Protein AF-A0A2R5FWT2-F1 (afdb_monomer_lite)

Organism: NCBI:txid2005467

InterPro domains:
  IPR058651 vWA-MoxR associated protein, N-terminal HTH domain [PF26355] (1-85)

Secondary structure (DSSP, 8-state):
--HHHHHHHHHHHHHHHHSSPPPHHHHHHHHHHHTT--HHHHHHHHT--HHHIIIIIHHHHHHHHHHHHSS---TTTHHHHHHHHHHHHH-------SS-S-S-------SSSSSSSSS-------------------

Structure (mmCIF, N/CA/C/O backbone):
data_AF-A0A2R5FWT2-F1
#
_entry.id   AF-A0A2R5FWT2-F1
#
loop_
_atom_site.group_PDB
_atom_site.id
_atom_site.type_symbol
_atom_site.label_atom_id
_atom_site.label_alt_id
_atom_site.label_comp_id
_atom_site.label_asym_id
_atom_site.label_entity_id
_atom_site.label_seq_id
_atom_site.pdbx_PDB_ins_code
_atom_site.Cartn_x
_atom_site.Cartn_y
_atom_site.Cartn_z
_atom_site.occupancy
_atom_site.B_iso_or_equiv
_atom_site.auth_seq_id
_atom_site.auth_comp_id
_atom_site.auth_asym_id
_atom_site.auth_atom_id
_atom_site.pdbx_PDB_model_num
ATOM 1 N N . MET A 1 1 ? 3.898 -10.026 11.517 1.00 67.88 1 MET A N 1
ATOM 2 C CA . MET A 1 1 ? 2.840 -10.456 10.579 1.00 67.88 1 MET A CA 1
ATOM 3 C C . MET A 1 1 ? 3.517 -11.069 9.363 1.00 67.88 1 MET A C 1
ATOM 5 O O . MET A 1 1 ? 4.512 -10.502 8.925 1.00 67.88 1 MET A O 1
ATOM 9 N N . ASN A 1 2 ? 3.051 -12.215 8.862 1.00 86.44 2 ASN A N 1
ATOM 10 C CA . ASN A 1 2 ? 3.571 -12.793 7.614 1.00 86.44 2 ASN A CA 1
ATOM 11 C C . ASN A 1 2 ? 2.976 -12.079 6.391 1.00 86.44 2 ASN A C 1
ATOM 13 O O . ASN A 1 2 ? 1.903 -11.487 6.491 1.00 86.44 2 ASN A O 1
ATOM 17 N N . PHE A 1 3 ? 3.649 -12.153 5.237 1.00 85.81 3 PHE A N 1
ATOM 18 C CA . PHE A 1 3 ? 3.146 -11.541 4.001 1.00 85.81 3 PHE A CA 1
ATOM 19 C C . PHE A 1 3 ? 1.784 -12.114 3.586 1.00 85.81 3 PHE A C 1
ATOM 21 O O . PHE A 1 3 ? 0.901 -11.338 3.249 1.00 85.81 3 PHE A O 1
ATOM 28 N N . GLU A 1 4 ? 1.590 -13.435 3.660 1.00 88.38 4 GLU A N 1
ATOM 29 C CA . GLU A 1 4 ? 0.310 -14.076 3.311 1.00 88.38 4 GLU A CA 1
ATOM 30 C C . GLU A 1 4 ? -0.844 -13.567 4.178 1.00 88.38 4 GLU A C 1
ATOM 32 O O . GLU A 1 4 ? -1.873 -13.163 3.650 1.00 88.38 4 GLU A O 1
ATOM 37 N N . GLN A 1 5 ? -0.634 -13.479 5.495 1.00 87.44 5 GLN A N 1
ATOM 38 C CA . GLN A 1 5 ? -1.619 -12.896 6.411 1.00 87.44 5 GLN A CA 1
ATOM 39 C C . GLN A 1 5 ? -1.886 -11.427 6.067 1.00 87.44 5 GLN A C 1
ATOM 41 O O . GLN A 1 5 ? -3.023 -10.970 6.079 1.00 87.44 5 GLN A O 1
ATOM 46 N N . GLY A 1 6 ? -0.829 -10.669 5.753 1.00 85.94 6 GLY A N 1
ATOM 47 C CA . GLY A 1 6 ? -0.946 -9.275 5.329 1.00 85.94 6 GLY A CA 1
ATOM 48 C C . GLY A 1 6 ? -1.787 -9.121 4.071 1.00 85.94 6 GLY A C 1
ATOM 49 O O . GLY A 1 6 ? -2.648 -8.244 3.992 1.00 85.94 6 GLY A O 1
ATOM 50 N N . LEU A 1 7 ? -1.547 -9.999 3.106 1.00 88.94 7 LEU A N 1
ATOM 51 C CA . LEU A 1 7 ? -2.265 -10.036 1.850 1.00 88.94 7 LEU A CA 1
ATOM 52 C C . LEU A 1 7 ? -3.742 -10.365 2.065 1.00 88.94 7 LEU A C 1
ATOM 54 O O . LEU A 1 7 ? -4.582 -9.682 1.495 1.00 88.94 7 LEU A O 1
ATOM 58 N N . GLU A 1 8 ? -4.052 -11.345 2.911 1.00 88.81 8 GLU A N 1
ATOM 59 C CA . GLU A 1 8 ? -5.427 -11.739 3.223 1.00 88.81 8 GLU A CA 1
ATOM 60 C C . GLU A 1 8 ? -6.221 -10.589 3.860 1.00 88.81 8 GLU A C 1
ATOM 62 O O . GLU A 1 8 ? -7.309 -10.259 3.394 1.00 88.81 8 GLU A O 1
ATOM 67 N N . VAL A 1 9 ? -5.636 -9.889 4.839 1.00 87.62 9 VAL A N 1
ATOM 68 C CA . VAL A 1 9 ? -6.260 -8.707 5.465 1.00 87.62 9 VAL A CA 1
ATOM 69 C C . VAL A 1 9 ? -6.482 -7.583 4.461 1.00 87.62 9 VAL A C 1
ATOM 71 O O . VAL A 1 9 ? -7.516 -6.912 4.484 1.00 87.62 9 VAL A O 1
ATOM 74 N N . ALA A 1 10 ? -5.498 -7.331 3.596 1.00 87.31 10 ALA A N 1
ATOM 75 C CA . ALA A 1 10 ? -5.628 -6.315 2.563 1.00 87.31 10 ALA A CA 1
ATOM 76 C C . ALA A 1 10 ? -6.750 -6.682 1.585 1.00 87.31 10 ALA A C 1
ATOM 78 O O . ALA A 1 10 ? -7.590 -5.841 1.274 1.00 87.31 10 ALA A O 1
ATOM 79 N N . ASP A 1 11 ? -6.787 -7.932 1.139 1.00 90.31 11 ASP A N 1
ATOM 80 C CA . ASP A 1 11 ? -7.776 -8.437 0.196 1.00 90.31 11 ASP A CA 1
ATOM 81 C C . ASP A 1 11 ? -9.195 -8.405 0.782 1.00 90.31 11 ASP A C 1
ATOM 83 O O . ASP A 1 11 ? -10.125 -7.951 0.118 1.00 90.31 11 ASP A O 1
ATOM 87 N N . GLU A 1 12 ? -9.367 -8.766 2.054 1.00 89.19 12 GLU A N 1
ATOM 88 C CA . GLU A 1 12 ? -10.640 -8.640 2.768 1.00 89.19 12 GLU A CA 1
ATOM 89 C C . GLU A 1 12 ? -11.084 -7.175 2.913 1.00 89.19 12 GLU A C 1
ATOM 91 O O . GLU A 1 12 ? -12.249 -6.840 2.666 1.00 89.19 12 GLU A O 1
ATOM 96 N N . ALA A 1 13 ? -10.162 -6.272 3.263 1.00 86.62 13 ALA A N 1
ATOM 97 C CA . ALA A 1 13 ? -10.459 -4.846 3.380 1.00 86.62 13 ALA A CA 1
ATOM 98 C C . ALA A 1 13 ? -10.919 -4.255 2.036 1.00 86.62 13 ALA A C 1
ATOM 100 O O . ALA A 1 13 ? -11.888 -3.491 1.985 1.00 86.62 13 ALA A O 1
ATOM 101 N N . VAL A 1 14 ? -10.246 -4.632 0.947 1.00 88.38 14 VAL A N 1
ATOM 102 C CA . VAL A 1 14 ? -10.591 -4.226 -0.419 1.00 88.38 14 VAL A CA 1
ATOM 103 C C . VAL A 1 14 ? -11.925 -4.833 -0.851 1.00 88.38 14 VAL A C 1
ATOM 105 O O . VAL A 1 14 ? -12.788 -4.099 -1.334 1.00 88.38 14 VAL A O 1
ATOM 108 N N . PHE A 1 15 ? -12.148 -6.121 -0.595 1.00 89.06 15 PHE A N 1
ATOM 109 C CA . PHE A 1 15 ? -13.403 -6.807 -0.897 1.00 89.06 15 PHE A CA 1
ATOM 110 C C . PHE A 1 15 ? -14.596 -6.165 -0.180 1.00 89.06 15 PHE A C 1
ATOM 112 O O . PHE A 1 15 ? -15.631 -5.929 -0.795 1.00 89.06 15 PHE A O 1
ATOM 119 N N . THR A 1 16 ? -14.432 -5.782 1.086 1.00 87.44 16 THR A N 1
ATOM 120 C CA . THR A 1 16 ? -15.485 -5.126 1.878 1.00 87.44 16 THR A CA 1
ATOM 121 C C . THR A 1 16 ? -15.904 -3.771 1.297 1.00 87.44 16 THR A C 1
ATOM 123 O O . THR A 1 16 ? -17.056 -3.366 1.443 1.00 87.44 16 THR A O 1
ATOM 126 N N . LYS A 1 17 ? -14.993 -3.045 0.635 1.00 85.88 17 LYS A N 1
ATOM 127 C CA . LYS A 1 17 ? -15.298 -1.730 0.044 1.00 85.88 17 LYS A CA 1
ATOM 128 C C . LYS A 1 17 ? -15.675 -1.770 -1.421 1.00 85.88 17 LYS A C 1
ATOM 130 O O . LYS A 1 17 ? -16.643 -1.131 -1.815 1.00 85.88 17 LYS A O 1
ATOM 135 N N . ALA A 1 18 ? -14.858 -2.433 -2.227 1.00 82.50 18 ALA A N 1
ATOM 136 C CA . ALA A 1 18 ? -14.984 -2.443 -3.675 1.00 82.50 18 ALA A CA 1
ATOM 137 C C . ALA A 1 18 ? -15.835 -3.619 -4.174 1.00 82.50 18 ALA A C 1
ATOM 139 O O . ALA A 1 18 ? -16.252 -3.616 -5.328 1.00 82.50 18 ALA A O 1
ATOM 140 N N . GLY A 1 19 ? -16.075 -4.636 -3.338 1.00 85.44 19 GLY A N 1
ATOM 141 C CA . GLY A 1 19 ? -16.736 -5.882 -3.742 1.00 85.44 19 GLY A CA 1
ATOM 142 C C . GLY A 1 19 ? -15.877 -6.767 -4.650 1.00 85.44 19 GLY A C 1
ATOM 143 O O . GLY A 1 19 ? -16.334 -7.808 -5.114 1.00 85.44 19 GLY A O 1
ATOM 144 N N . THR A 1 20 ? -14.635 -6.365 -4.921 1.00 85.75 20 THR A N 1
ATOM 145 C CA . THR A 1 20 ? -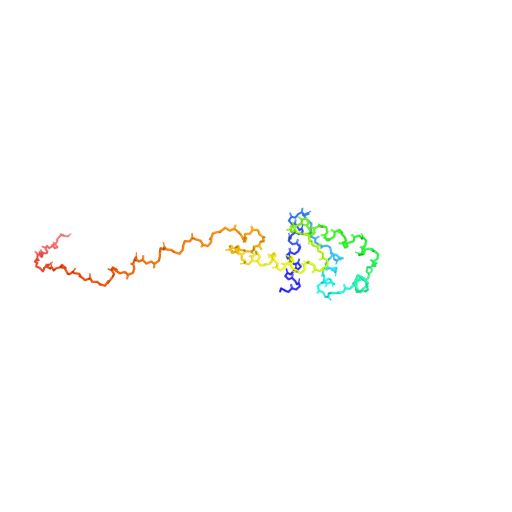13.695 -7.064 -5.801 1.00 85.75 20 THR A CA 1
ATOM 146 C C . THR A 1 20 ? -12.426 -7.419 -5.048 1.00 85.75 20 THR A C 1
ATOM 148 O O . THR A 1 20 ? -12.057 -6.732 -4.102 1.00 85.75 20 THR A O 1
ATOM 151 N N . ARG A 1 21 ? -11.753 -8.478 -5.492 1.00 88.50 21 ARG A N 1
ATOM 152 C CA . ARG A 1 21 ? -10.475 -8.951 -4.946 1.00 88.50 21 ARG A CA 1
ATOM 153 C C . ARG A 1 21 ? -9.296 -8.296 -5.668 1.00 88.50 21 ARG A C 1
ATOM 155 O O . ARG A 1 21 ? -9.466 -7.772 -6.773 1.00 88.50 21 ARG A O 1
ATOM 162 N N . LEU A 1 22 ? -8.120 -8.331 -5.048 1.00 88.06 22 LEU A N 1
ATOM 163 C CA . LEU A 1 22 ? -6.889 -7.774 -5.615 1.00 88.06 22 LEU A CA 1
ATOM 164 C C . LEU A 1 22 ? -6.437 -8.554 -6.859 1.00 88.06 22 LEU A C 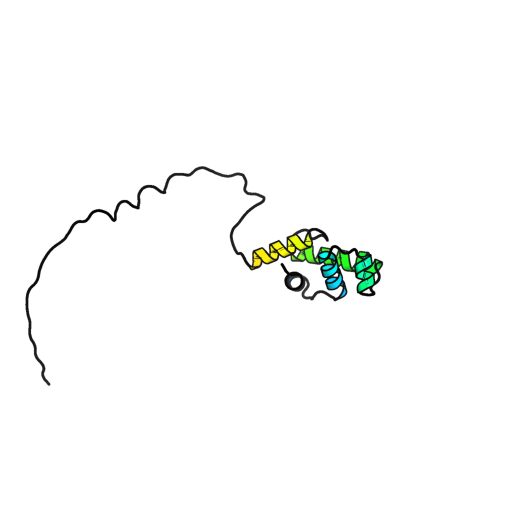1
ATOM 166 O O . LEU A 1 22 ? -6.425 -9.785 -6.879 1.00 88.06 22 LEU A O 1
ATOM 170 N N . ASN A 1 23 ? -6.019 -7.839 -7.902 1.00 89.75 23 ASN A N 1
ATOM 171 C CA . ASN A 1 23 ? -5.467 -8.440 -9.113 1.00 89.75 23 ASN A CA 1
ATOM 172 C C . ASN A 1 23 ? -3.979 -8.792 -8.941 1.00 89.75 23 ASN A C 1
ATOM 174 O O . ASN A 1 23 ? -3.272 -8.205 -8.126 1.00 89.75 23 ASN A O 1
ATOM 178 N N . HIS A 1 24 ? -3.448 -9.683 -9.779 1.00 88.88 24 HIS A N 1
ATOM 179 C CA . HIS A 1 24 ? -2.066 -10.161 -9.682 1.00 88.88 24 HIS A CA 1
ATOM 180 C C . HIS A 1 24 ? -1.018 -9.030 -9.711 1.00 88.88 24 HIS A C 1
ATOM 182 O O . HIS A 1 24 ? -0.045 -9.066 -8.962 1.00 88.88 24 HIS A O 1
ATOM 188 N N . ALA A 1 25 ? -1.241 -7.981 -10.511 1.00 90.06 25 ALA A N 1
ATOM 189 C CA . ALA A 1 25 ? -0.374 -6.799 -10.528 1.00 90.06 25 ALA A CA 1
ATOM 190 C C . ALA A 1 25 ? -0.408 -6.007 -9.204 1.00 90.06 25 ALA A C 1
ATOM 192 O O . ALA A 1 25 ? 0.608 -5.463 -8.779 1.00 90.06 25 ALA A O 1
ATOM 193 N N . GLU A 1 26 ? -1.562 -5.948 -8.536 1.00 90.62 26 GLU A N 1
ATOM 194 C CA . GLU A 1 26 ? -1.714 -5.288 -7.235 1.00 90.62 26 GLU A CA 1
ATOM 195 C C . GLU A 1 26 ? -1.037 -6.110 -6.132 1.00 90.62 26 GLU A C 1
ATOM 197 O O . GLU A 1 26 ? -0.295 -5.555 -5.321 1.00 90.62 26 GLU A O 1
ATOM 202 N N . ILE A 1 27 ? -1.205 -7.436 -6.166 1.00 91.12 27 ILE A N 1
ATOM 203 C CA . ILE A 1 27 ? -0.529 -8.383 -5.267 1.00 91.12 27 ILE A CA 1
ATOM 204 C C . ILE A 1 27 ? 0.992 -8.263 -5.409 1.00 91.12 27 ILE A C 1
ATOM 206 O O . ILE A 1 27 ? 1.700 -8.176 -4.408 1.00 91.12 27 ILE A O 1
ATOM 210 N N . ALA A 1 28 ? 1.502 -8.181 -6.640 1.00 91.06 28 ALA A N 1
ATOM 211 C CA . ALA A 1 28 ? 2.926 -7.991 -6.900 1.00 91.06 28 ALA A CA 1
ATOM 212 C C . ALA A 1 28 ? 3.456 -6.669 -6.324 1.00 91.06 28 ALA A C 1
ATOM 214 O O . ALA A 1 28 ? 4.546 -6.631 -5.752 1.00 91.06 28 ALA A O 1
ATOM 215 N N . ILE A 1 29 ? 2.679 -5.582 -6.419 1.00 90.56 29 ILE A N 1
ATOM 216 C CA . ILE A 1 29 ? 3.042 -4.303 -5.794 1.00 90.56 29 ILE A CA 1
ATOM 217 C C . ILE A 1 29 ? 3.044 -4.419 -4.270 1.00 90.56 29 ILE A C 1
ATOM 219 O O . ILE A 1 29 ? 3.958 -3.886 -3.637 1.00 90.56 29 ILE A O 1
ATOM 223 N N . LEU A 1 30 ? 2.072 -5.111 -3.671 1.00 90.19 30 LEU A N 1
ATOM 224 C CA . LEU A 1 30 ? 2.049 -5.358 -2.226 1.00 90.19 30 LEU A CA 1
ATOM 225 C C . LEU A 1 30 ? 3.269 -6.164 -1.784 1.00 90.19 30 LEU A C 1
ATOM 227 O O . LEU A 1 30 ? 3.954 -5.767 -0.843 1.00 90.19 30 LEU A O 1
ATOM 231 N N . GLN A 1 31 ? 3.587 -7.243 -2.496 1.00 90.31 31 GLN A N 1
ATOM 232 C CA . GLN A 1 31 ? 4.741 -8.091 -2.215 1.00 90.31 31 GLN A CA 1
ATOM 233 C C . GLN A 1 31 ? 6.056 -7.324 -2.357 1.00 90.31 31 GLN A C 1
ATOM 235 O O . GLN A 1 31 ? 6.911 -7.367 -1.472 1.00 90.31 31 GLN A O 1
ATOM 240 N N . GLY A 1 32 ? 6.204 -6.568 -3.442 1.00 90.25 32 GLY A N 1
ATOM 241 C CA . GLY A 1 32 ? 7.368 -5.724 -3.658 1.00 90.25 32 GLY A CA 1
ATOM 242 C C . GLY A 1 32 ? 7.496 -4.635 -2.599 1.00 90.25 32 GLY A C 1
ATOM 243 O O . GLY A 1 32 ? 8.587 -4.397 -2.092 1.00 90.25 32 GLY A O 1
ATOM 244 N N . SER A 1 33 ? 6.383 -4.029 -2.185 1.00 88.56 33 SER A N 1
ATOM 245 C CA . SER A 1 33 ? 6.373 -3.057 -1.088 1.00 88.56 33 SER A CA 1
ATOM 246 C C . SER A 1 33 ? 6.751 -3.710 0.243 1.00 88.56 33 SER A C 1
ATOM 248 O O . SER A 1 33 ? 7.467 -3.097 1.028 1.00 88.56 33 SER A O 1
ATOM 250 N N . TRP A 1 34 ? 6.361 -4.969 0.468 1.00 88.06 34 TRP A N 1
ATOM 251 C CA . TRP A 1 34 ? 6.740 -5.736 1.658 1.00 88.06 34 TRP A CA 1
ATOM 252 C C . TRP A 1 34 ? 8.242 -6.002 1.727 1.00 88.06 34 TRP A C 1
ATOM 254 O O . TRP A 1 34 ? 8.843 -5.947 2.796 1.00 88.06 34 TRP A O 1
ATOM 264 N N . GLN A 1 35 ? 8.852 -6.245 0.570 1.00 88.62 35 GLN A N 1
ATOM 265 C CA . GLN A 1 35 ? 10.287 -6.481 0.417 1.00 88.62 35 GLN A CA 1
ATOM 266 C C . GLN A 1 35 ? 11.085 -5.185 0.194 1.00 88.62 35 GLN A C 1
ATOM 268 O O . GLN A 1 35 ? 12.267 -5.248 -0.124 1.00 88.62 35 GLN A O 1
ATOM 273 N N . ASN A 1 36 ? 10.461 -4.008 0.338 1.00 87.56 36 ASN A N 1
ATOM 274 C CA . ASN A 1 36 ? 11.057 -2.698 0.045 1.00 87.56 36 ASN A CA 1
ATOM 275 C C . ASN A 1 36 ? 11.603 -2.526 -1.391 1.00 87.56 36 ASN A C 1
ATOM 277 O O . ASN A 1 36 ? 12.353 -1.588 -1.662 1.00 87.56 36 ASN A O 1
ATOM 281 N N . LYS A 1 37 ? 11.156 -3.348 -2.344 1.00 89.69 37 LYS A N 1
ATOM 282 C CA . LYS A 1 37 ? 11.532 -3.262 -3.760 1.00 89.69 37 LYS A CA 1
ATOM 283 C C . LYS A 1 37 ? 10.960 -2.024 -4.434 1.00 89.69 37 LYS A C 1
ATOM 285 O O . LYS A 1 37 ? 9.915 -1.478 -4.061 1.00 89.69 37 LYS A O 1
ATOM 290 N N . THR A 1 38 ? 11.652 -1.554 -5.454 1.00 90.19 38 THR A N 1
ATOM 291 C CA . THR A 1 38 ? 11.221 -0.474 -6.340 1.00 90.19 38 THR A CA 1
ATOM 292 C C . THR A 1 38 ? 10.239 -0.983 -7.397 1.00 90.19 38 THR A C 1
ATOM 294 O O . THR A 1 38 ? 10.195 -2.169 -7.713 1.00 90.19 38 THR A O 1
ATOM 297 N N . TYR A 1 39 ? 9.449 -0.081 -7.990 1.00 90.00 39 TYR A N 1
ATOM 298 C CA . TYR A 1 39 ? 8.530 -0.446 -9.080 1.00 90.00 39 TYR A CA 1
ATOM 299 C C . TYR A 1 39 ? 9.256 -1.039 -10.297 1.00 90.00 39 TYR A C 1
ATOM 301 O O . TYR A 1 39 ? 8.662 -1.811 -11.042 1.00 90.00 39 TYR A O 1
ATOM 309 N N . GLU A 1 40 ? 10.530 -0.693 -10.488 1.00 91.12 40 GLU A N 1
ATOM 310 C CA . GLU A 1 40 ? 11.373 -1.220 -11.562 1.00 91.12 40 GLU A CA 1
ATOM 311 C C . GLU A 1 40 ? 11.733 -2.689 -11.343 1.00 91.12 40 GLU A C 1
ATOM 313 O O . GLU A 1 40 ? 11.654 -3.485 -12.273 1.00 91.12 40 GLU A O 1
ATOM 318 N N . GLU A 1 41 ? 12.091 -3.065 -10.116 1.00 92.12 41 GLU A N 1
ATOM 319 C CA . GLU A 1 41 ? 12.381 -4.458 -9.756 1.00 92.12 41 GLU A CA 1
ATOM 320 C C . GLU A 1 41 ? 11.121 -5.320 -9.843 1.00 92.12 41 GLU A C 1
ATOM 322 O O . GLU A 1 41 ? 11.145 -6.391 -10.441 1.00 92.12 41 GLU A O 1
ATOM 327 N N . ILE A 1 42 ? 9.992 -4.808 -9.346 1.00 90.94 42 ILE A N 1
ATOM 328 C CA . ILE A 1 42 ? 8.704 -5.512 -9.404 1.00 90.94 42 ILE A CA 1
ATOM 329 C C . ILE A 1 42 ? 8.289 -5.748 -10.860 1.00 90.94 42 ILE A C 1
ATOM 331 O O . ILE A 1 42 ? 7.882 -6.851 -11.215 1.00 90.94 42 ILE A O 1
ATOM 335 N N . ALA A 1 43 ? 8.423 -4.736 -11.720 1.00 90.56 43 ALA A N 1
ATOM 336 C CA . ALA A 1 43 ? 8.152 -4.844 -13.152 1.00 90.56 43 ALA A CA 1
ATOM 337 C C . ALA A 1 43 ? 9.032 -5.896 -13.840 1.00 90.56 43 ALA A C 1
ATOM 339 O O . ALA A 1 43 ? 8.531 -6.674 -14.649 1.00 90.56 43 ALA A O 1
ATOM 340 N N . LYS A 1 44 ? 10.325 -5.953 -13.494 1.00 90.12 44 LYS A N 1
ATOM 341 C CA . LYS A 1 44 ? 11.252 -6.968 -14.017 1.00 90.12 44 LYS A CA 1
ATOM 342 C C . LYS A 1 44 ? 10.841 -8.381 -13.605 1.00 90.12 44 LYS A C 1
ATOM 344 O O . LYS A 1 44 ? 10.905 -9.285 -14.428 1.00 90.12 44 LYS A O 1
ATOM 349 N N . GLU A 1 45 ? 10.393 -8.563 -12.366 1.00 88.81 45 GLU A N 1
ATOM 350 C CA . GLU A 1 45 ? 9.970 -9.870 -11.843 1.00 88.81 45 GLU A CA 1
ATOM 351 C C . GLU A 1 45 ? 8.631 -10.338 -12.421 1.00 88.81 45 GLU A C 1
ATOM 353 O O . GLU A 1 45 ? 8.435 -11.523 -12.671 1.00 88.81 45 GLU A O 1
ATOM 358 N N . THR A 1 46 ? 7.709 -9.408 -12.661 1.00 83.88 46 THR A N 1
ATOM 359 C CA . THR A 1 46 ? 6.334 -9.712 -13.088 1.00 83.88 46 THR A CA 1
ATOM 360 C C . THR A 1 46 ? 6.077 -9.494 -14.576 1.00 83.88 46 THR A C 1
ATOM 362 O O . THR A 1 46 ? 4.961 -9.695 -15.047 1.00 83.88 46 THR A O 1
ATOM 365 N N . SER A 1 47 ? 7.106 -9.095 -15.332 1.00 86.69 47 SER A N 1
ATOM 366 C CA . SER A 1 47 ? 7.032 -8.744 -16.759 1.00 86.69 47 SER A CA 1
ATOM 367 C C . SER A 1 47 ? 6.003 -7.649 -17.098 1.00 86.69 47 SER A C 1
ATOM 369 O O . SER A 1 47 ? 5.609 -7.497 -18.254 1.00 86.69 47 SER A O 1
ATOM 371 N N . TYR A 1 48 ? 5.569 -6.857 -16.110 1.00 88.56 48 TYR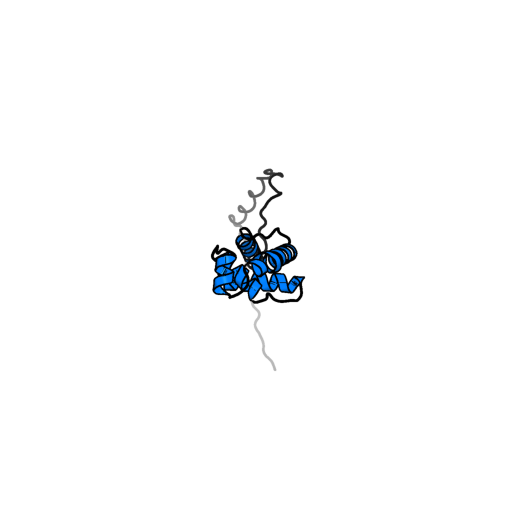 A N 1
ATOM 372 C CA . TYR A 1 48 ? 4.709 -5.692 -16.329 1.00 88.56 48 TYR A CA 1
ATOM 373 C C . TYR A 1 48 ? 5.529 -4.456 -16.706 1.00 88.56 48 TYR A C 1
ATOM 375 O O . TYR A 1 48 ? 6.703 -4.325 -16.374 1.00 88.56 48 TYR A O 1
ATOM 383 N N . SER A 1 49 ? 4.889 -3.486 -17.362 1.00 90.81 49 SER A N 1
ATOM 384 C CA . SER A 1 49 ? 5.529 -2.197 -17.628 1.00 90.81 49 SER A CA 1
ATOM 385 C C . SER A 1 49 ? 5.664 -1.376 -16.342 1.00 90.81 49 SER A C 1
ATOM 387 O O . SER A 1 49 ? 4.683 -1.158 -15.625 1.00 90.81 49 SER A O 1
ATOM 389 N N . VAL A 1 50 ? 6.864 -0.845 -16.087 1.00 91.56 50 VAL A N 1
ATOM 390 C CA . VAL A 1 50 ? 7.147 0.058 -14.955 1.00 91.56 50 VAL A CA 1
ATOM 391 C C . VAL A 1 50 ? 6.169 1.234 -14.936 1.00 91.56 50 VAL A C 1
ATOM 393 O O . VAL A 1 50 ? 5.636 1.593 -13.885 1.00 91.56 50 VAL A O 1
ATOM 396 N N . THR A 1 51 ? 5.896 1.817 -16.107 1.00 91.88 51 THR A N 1
ATOM 397 C CA . THR A 1 51 ? 4.971 2.946 -16.257 1.00 91.88 51 THR A CA 1
ATOM 398 C C . THR A 1 51 ? 3.562 2.562 -15.824 1.00 91.88 51 THR A C 1
ATOM 400 O O . THR A 1 51 ? 2.926 3.315 -15.091 1.00 91.88 51 THR A O 1
ATOM 403 N N . TYR A 1 52 ? 3.101 1.367 -16.201 1.00 90.00 52 TYR A N 1
ATOM 404 C CA . TYR A 1 52 ? 1.780 0.866 -15.829 1.00 90.00 52 TYR A CA 1
ATOM 405 C C . TYR A 1 52 ? 1.652 0.656 -14.314 1.00 90.00 52 TYR A C 1
ATOM 407 O O . TYR A 1 52 ? 0.693 1.130 -13.699 1.00 90.00 52 TYR A O 1
ATOM 415 N N . LEU A 1 53 ? 2.653 0.034 -13.680 1.00 90.44 53 LEU A N 1
ATOM 416 C CA . LEU A 1 53 ? 2.652 -0.160 -12.227 1.00 90.44 53 LEU A CA 1
ATOM 417 C C . LEU A 1 53 ? 2.705 1.173 -11.472 1.00 90.44 53 LEU A C 1
ATOM 419 O O . LEU A 1 53 ? 1.988 1.356 -10.493 1.00 90.44 53 LEU A O 1
ATOM 423 N N . LYS A 1 54 ? 3.524 2.123 -11.930 1.00 89.69 54 LYS A N 1
ATOM 424 C CA . LYS A 1 54 ? 3.739 3.400 -11.240 1.00 89.69 54 LYS A CA 1
ATOM 425 C C . LYS A 1 54 ? 2.601 4.402 -11.445 1.00 89.69 54 LYS A C 1
ATOM 427 O O . LYS A 1 54 ? 2.291 5.143 -10.517 1.00 89.69 54 LYS A O 1
ATOM 432 N N . GLN A 1 55 ? 2.009 4.462 -12.637 1.00 89.25 55 GLN A N 1
ATOM 433 C CA . GLN A 1 55 ? 0.988 5.464 -12.968 1.00 89.25 55 GLN A CA 1
ATOM 434 C C . GLN A 1 55 ? -0.440 4.951 -12.797 1.00 89.25 55 GLN A C 1
ATOM 436 O O . GLN A 1 55 ? -1.313 5.722 -12.411 1.00 89.25 55 GLN A O 1
ATOM 441 N N . THR A 1 56 ? -0.690 3.670 -13.069 1.00 89.06 56 THR A N 1
ATOM 442 C CA . THR A 1 56 ? -2.050 3.122 -13.063 1.00 89.06 56 THR A CA 1
ATOM 443 C C . THR A 1 56 ? -2.306 2.300 -11.811 1.00 89.06 56 THR A C 1
ATOM 445 O O . THR A 1 56 ? -3.185 2.642 -11.023 1.00 89.06 56 THR A O 1
ATOM 448 N N . VAL A 1 57 ? -1.536 1.230 -11.605 1.00 90.50 57 VAL A N 1
ATOM 449 C CA . VAL A 1 57 ? -1.848 0.236 -10.566 1.00 90.50 57 VAL A CA 1
ATOM 450 C C . VAL A 1 57 ? -1.528 0.770 -9.171 1.00 90.50 57 VAL A C 1
ATOM 452 O O . VAL A 1 57 ? -2.377 0.718 -8.289 1.00 90.50 57 VAL A O 1
ATOM 455 N N . GLY A 1 58 ? -0.344 1.351 -8.973 1.00 89.31 58 GLY A N 1
ATOM 456 C CA . GLY A 1 58 ? 0.119 1.840 -7.675 1.00 89.31 58 GLY A CA 1
ATOM 457 C C . GLY A 1 58 ? -0.820 2.879 -7.056 1.00 89.31 58 GLY A C 1
ATOM 458 O O . GLY A 1 58 ? -1.373 2.622 -5.989 1.00 89.31 58 GLY A O 1
ATOM 459 N N . PRO A 1 59 ? -1.057 4.040 -7.697 1.00 89.31 59 PRO A N 1
ATOM 460 C CA . PRO A 1 59 ? -1.918 5.080 -7.137 1.00 89.31 59 PRO A CA 1
ATOM 461 C C . PRO A 1 59 ? -3.347 4.594 -6.882 1.00 89.31 59 PRO A C 1
ATOM 463 O O . PRO A 1 59 ? -3.934 4.939 -5.856 1.00 89.31 59 PRO A O 1
ATOM 466 N N . LYS A 1 60 ? -3.891 3.767 -7.786 1.00 90.19 60 LYS A N 1
ATOM 467 C CA . LYS A 1 60 ? -5.226 3.178 -7.644 1.00 90.19 60 LYS A CA 1
ATOM 468 C C . LYS A 1 60 ? -5.301 2.269 -6.418 1.00 90.19 60 LYS A C 1
ATOM 470 O O . LYS A 1 60 ? -6.212 2.431 -5.610 1.00 90.19 60 LYS A O 1
ATOM 475 N N . LEU A 1 61 ? -4.319 1.387 -6.248 1.00 90.19 61 LEU A N 1
ATOM 476 C CA . LEU A 1 61 ? -4.228 0.468 -5.118 1.00 90.19 61 LEU A CA 1
ATOM 477 C C . LEU A 1 61 ? -4.127 1.216 -3.782 1.00 90.19 61 LEU A C 1
ATOM 479 O O . LEU A 1 61 ? -4.897 0.948 -2.863 1.00 90.19 61 LEU A O 1
ATOM 483 N N . TRP A 1 62 ? -3.219 2.192 -3.673 1.00 89.62 62 TRP A N 1
ATOM 484 C CA . TRP A 1 62 ? -3.036 2.955 -2.431 1.00 89.62 62 TRP A CA 1
ATOM 485 C C . TRP A 1 62 ? -4.267 3.783 -2.061 1.00 89.62 62 TRP A C 1
ATOM 487 O O . TRP A 1 62 ? -4.603 3.898 -0.880 1.00 89.62 62 TRP A O 1
ATOM 497 N N . LYS A 1 63 ? -4.957 4.343 -3.061 1.00 89.19 63 LYS A N 1
ATOM 498 C CA . LYS A 1 63 ? -6.216 5.061 -2.853 1.00 89.19 63 LYS A CA 1
ATOM 499 C C . LYS A 1 63 ? -7.298 4.124 -2.321 1.00 89.19 63 LYS A C 1
ATOM 501 O O . LYS A 1 63 ? -7.923 4.442 -1.315 1.00 89.19 63 LYS A O 1
ATOM 506 N N . LEU A 1 64 ? -7.452 2.956 -2.940 1.00 88.44 64 LEU A N 1
ATOM 507 C CA . LEU A 1 64 ? -8.452 1.970 -2.541 1.00 88.44 64 LEU A CA 1
ATOM 508 C C . LEU A 1 64 ? -8.186 1.452 -1.120 1.00 88.44 64 LEU A C 1
ATOM 510 O O . LEU A 1 64 ? -9.094 1.417 -0.295 1.00 88.44 64 LEU A O 1
ATOM 514 N N . LEU A 1 65 ? -6.927 1.155 -0.785 1.00 87.69 65 LEU A N 1
ATOM 515 C CA . LEU A 1 65 ? -6.535 0.787 0.579 1.00 87.69 65 LEU A CA 1
ATOM 516 C C . LEU A 1 65 ? -6.797 1.916 1.581 1.00 87.69 65 LEU A C 1
ATOM 518 O O . LEU A 1 65 ? -7.281 1.657 2.677 1.00 87.69 65 LEU A O 1
ATOM 522 N N . THR A 1 66 ? -6.530 3.170 1.214 1.00 88.31 66 THR A N 1
ATOM 523 C CA . THR A 1 66 ? -6.828 4.321 2.079 1.00 88.31 66 THR A CA 1
ATOM 524 C C . THR A 1 66 ? -8.328 4.435 2.367 1.00 88.31 66 THR A C 1
ATOM 526 O O . THR A 1 66 ? -8.727 4.635 3.512 1.00 88.31 66 THR A O 1
ATOM 529 N N . GLU A 1 67 ? -9.173 4.247 1.355 1.00 87.62 67 GLU A N 1
ATOM 530 C CA . GLU A 1 67 ? -10.636 4.254 1.498 1.00 87.62 67 GLU A CA 1
ATOM 531 C C . GLU A 1 67 ? -11.162 3.036 2.288 1.00 87.62 67 GLU A C 1
ATOM 533 O O . GLU A 1 67 ? -12.166 3.128 3.007 1.00 87.62 67 GLU A O 1
ATOM 538 N N . ALA A 1 68 ? -10.469 1.897 2.194 1.00 86.12 68 ALA A N 1
ATOM 539 C CA . ALA A 1 68 ? -10.813 0.661 2.891 1.00 86.12 68 ALA A CA 1
ATOM 540 C C . ALA A 1 68 ? -10.410 0.618 4.354 1.00 86.12 68 ALA A C 1
ATOM 542 O O . ALA A 1 68 ? -11.206 0.199 5.200 1.00 86.12 68 ALA A O 1
ATOM 543 N N . LEU A 1 69 ? -9.203 1.074 4.667 1.00 82.44 69 LEU A N 1
ATOM 544 C CA . LEU A 1 69 ? -8.718 1.138 6.036 1.00 82.44 69 LEU A CA 1
ATOM 545 C C . LEU A 1 69 ? -9.207 2.401 6.755 1.00 82.44 69 LEU A C 1
ATOM 547 O O . LEU A 1 69 ? -9.275 2.400 7.980 1.00 82.44 69 LEU A O 1
ATOM 551 N N . GLY A 1 70 ? -9.585 3.453 6.021 1.00 82.19 70 GLY A N 1
ATOM 552 C CA . GLY A 1 70 ? -9.968 4.746 6.598 1.00 82.19 70 GLY A CA 1
ATOM 553 C C . GLY A 1 70 ? -8.778 5.553 7.136 1.00 82.19 70 GLY A C 1
ATOM 554 O O . GLY A 1 70 ? -8.971 6.588 7.765 1.00 82.19 70 GLY A O 1
ATOM 555 N N . GLU A 1 71 ? -7.549 5.102 6.881 1.00 80.56 71 GLU A N 1
ATOM 556 C CA . GLU A 1 71 ? -6.298 5.779 7.227 1.00 80.56 71 GLU A CA 1
ATOM 557 C C . GLU A 1 71 ? -5.459 5.963 5.958 1.00 80.56 71 GLU A C 1
ATOM 559 O O . GLU A 1 71 ? -5.515 5.149 5.040 1.00 80.56 71 GLU A O 1
ATOM 564 N N . LYS A 1 72 ? -4.653 7.028 5.894 1.00 79.38 72 LYS A N 1
ATOM 565 C CA . LYS A 1 72 ? -3.757 7.287 4.761 1.00 79.38 72 LYS A CA 1
ATOM 566 C C . LYS A 1 72 ? -2.714 6.172 4.619 1.00 79.38 72 LYS A C 1
ATOM 568 O O . LYS A 1 72 ? -1.746 6.110 5.383 1.00 79.38 72 LYS A O 1
ATOM 573 N N . VAL A 1 73 ? -2.866 5.347 3.585 1.00 82.19 73 VAL A N 1
ATOM 574 C CA . VAL A 1 73 ? -1.927 4.274 3.250 1.00 82.19 73 VAL A CA 1
ATOM 575 C C . VAL A 1 73 ? -0.937 4.761 2.194 1.00 82.19 73 VAL A C 1
ATOM 577 O O . VAL A 1 73 ? -1.306 5.278 1.142 1.00 82.19 73 VAL A O 1
ATOM 580 N N . THR A 1 74 ? 0.351 4.585 2.474 1.00 79.81 74 THR A N 1
ATOM 581 C CA . THR A 1 74 ? 1.451 4.833 1.532 1.00 79.81 74 THR A CA 1
ATOM 582 C C . THR A 1 74 ? 2.365 3.615 1.486 1.00 79.81 74 THR A C 1
ATOM 584 O O . THR A 1 74 ? 2.316 2.779 2.386 1.00 79.81 74 THR A O 1
ATOM 587 N N . LYS A 1 75 ? 3.255 3.536 0.487 1.00 74.50 75 LYS A N 1
ATOM 588 C CA . LYS A 1 75 ? 4.247 2.451 0.359 1.00 74.50 75 LYS A CA 1
ATOM 589 C C . LYS A 1 75 ? 5.046 2.193 1.650 1.00 74.50 75 LYS A C 1
ATOM 591 O O . LYS A 1 75 ? 5.465 1.072 1.888 1.00 74.50 75 LYS A O 1
ATOM 596 N N . THR A 1 76 ? 5.248 3.207 2.487 1.00 74.62 76 THR A N 1
ATOM 597 C CA . THR A 1 76 ? 5.954 3.070 3.771 1.00 74.62 76 THR A CA 1
ATOM 598 C C . THR A 1 76 ? 5.011 2.766 4.935 1.00 74.62 76 THR A C 1
ATOM 600 O O . THR A 1 76 ? 5.398 2.087 5.876 1.00 74.62 76 THR A O 1
ATOM 603 N N . ASN A 1 77 ? 3.772 3.266 4.887 1.00 77.62 77 ASN A N 1
ATOM 604 C CA . ASN A 1 77 ? 2.809 3.130 5.983 1.00 77.62 77 ASN A CA 1
ATOM 605 C C . ASN A 1 77 ? 1.907 1.893 5.856 1.00 77.62 77 ASN A C 1
ATOM 607 O O . ASN A 1 77 ? 1.180 1.571 6.789 1.00 77.62 77 ASN A O 1
ATOM 611 N N . PHE A 1 78 ? 1.908 1.194 4.718 1.00 82.94 78 PHE A N 1
ATOM 612 C CA . PHE A 1 78 ? 0.981 0.079 4.521 1.00 82.94 78 PHE A CA 1
ATOM 613 C C . PHE A 1 78 ? 1.247 -1.079 5.486 1.00 82.94 78 PHE A C 1
ATOM 615 O O . PHE A 1 78 ? 0.289 -1.629 6.013 1.00 82.94 78 PHE A O 1
ATOM 622 N N . GLN A 1 79 ? 2.514 -1.400 5.780 1.00 81.44 79 GLN A N 1
ATOM 623 C CA . GLN A 1 79 ? 2.854 -2.437 6.762 1.00 81.44 79 GLN A CA 1
ATOM 624 C C . GLN A 1 79 ? 2.295 -2.082 8.139 1.00 81.44 79 GLN A C 1
ATOM 626 O O . GLN A 1 79 ? 1.653 -2.914 8.771 1.00 81.44 79 GLN A O 1
ATOM 631 N N . LEU A 1 80 ? 2.468 -0.825 8.559 1.00 83.25 80 LEU A N 1
ATOM 632 C CA . LEU A 1 80 ? 1.952 -0.327 9.831 1.00 83.25 80 LEU A CA 1
ATOM 633 C C . LEU A 1 80 ? 0.418 -0.361 9.875 1.00 83.25 80 LEU A C 1
ATOM 635 O O . LEU A 1 80 ? -0.168 -0.750 10.881 1.00 83.25 80 LEU A O 1
ATOM 639 N N . ALA A 1 81 ? -0.239 0.038 8.784 1.00 83.88 81 ALA A N 1
ATOM 640 C CA . ALA A 1 81 ? -1.694 0.046 8.684 1.00 83.88 81 ALA A CA 1
ATOM 641 C C . ALA A 1 81 ? -2.279 -1.378 8.720 1.00 83.88 81 ALA A C 1
ATOM 643 O O . ALA A 1 81 ? -3.271 -1.620 9.410 1.00 83.88 81 ALA A O 1
ATOM 644 N N . LEU A 1 82 ? -1.634 -2.332 8.038 1.00 82.50 82 LEU A N 1
ATOM 645 C CA . LEU A 1 82 ? -1.980 -3.753 8.099 1.00 82.50 82 LEU A CA 1
ATOM 646 C C . LEU A 1 82 ? -1.739 -4.326 9.495 1.00 82.50 82 LEU A C 1
ATOM 648 O O . LEU A 1 82 ? -2.607 -5.012 10.019 1.00 82.50 82 LEU A O 1
ATOM 652 N N . GLU A 1 83 ? -0.603 -4.019 10.122 1.00 82.44 83 GLU A N 1
ATOM 653 C CA . GLU A 1 83 ? -0.292 -4.487 11.474 1.00 82.44 83 GLU A CA 1
ATOM 654 C C . GLU A 1 83 ? -1.308 -3.965 12.493 1.00 82.44 83 GLU A C 1
ATOM 656 O O . GLU A 1 83 ? -1.740 -4.714 13.367 1.00 82.44 83 GLU A O 1
ATOM 661 N N . ARG A 1 84 ? -1.742 -2.707 12.362 1.00 80.19 84 ARG A N 1
ATOM 662 C CA . ARG A 1 84 ? -2.818 -2.144 13.185 1.00 80.19 84 ARG A CA 1
ATOM 663 C C . ARG A 1 84 ? -4.133 -2.875 12.970 1.00 80.19 84 ARG A C 1
ATOM 665 O O . ARG A 1 84 ? -4.748 -3.266 13.950 1.00 80.19 84 ARG A O 1
ATOM 672 N N . ARG A 1 85 ? -4.545 -3.102 11.718 1.00 79.69 85 ARG A N 1
ATOM 673 C CA . ARG A 1 85 ? -5.754 -3.880 11.391 1.00 79.69 85 ARG A CA 1
ATOM 674 C C . ARG A 1 85 ? -5.687 -5.309 11.926 1.00 79.69 85 ARG A C 1
ATOM 676 O O . ARG A 1 85 ? -6.674 -5.804 12.460 1.00 79.69 85 ARG A O 1
ATOM 683 N N . TRP A 1 86 ? -4.529 -5.949 11.816 1.00 78.31 86 TRP A N 1
ATOM 684 C CA . TRP A 1 86 ? -4.290 -7.285 12.353 1.00 78.31 86 TRP A CA 1
ATOM 685 C C . TRP A 1 86 ? -4.369 -7.300 13.877 1.00 78.31 86 TRP A C 1
ATOM 687 O O . TRP A 1 86 ? -5.036 -8.141 14.463 1.00 78.31 86 TRP A O 1
ATOM 697 N N . ARG A 1 87 ? -3.763 -6.315 14.545 1.00 74.06 87 ARG A N 1
ATOM 698 C CA . ARG A 1 87 ? -3.941 -6.148 15.989 1.00 74.06 87 ARG A CA 1
ATOM 699 C C . ARG A 1 87 ? -5.393 -5.876 16.354 1.00 74.06 87 ARG A C 1
ATOM 701 O O . ARG A 1 87 ? -5.863 -6.478 17.293 1.00 74.06 87 ARG A O 1
ATOM 708 N N . SER A 1 88 ? -6.128 -5.056 15.608 1.00 70.62 88 SER A N 1
ATOM 709 C CA . SER A 1 88 ? -7.550 -4.794 15.882 1.00 70.62 88 SER A CA 1
ATOM 710 C C . SER A 1 88 ? -8.469 -5.996 15.648 1.00 70.62 88 SER A C 1
ATOM 712 O O . SER A 1 88 ? -9.572 -6.017 16.179 1.00 70.62 88 SER A O 1
ATOM 714 N N . THR A 1 89 ? -8.065 -6.962 14.822 1.00 66.69 89 THR A N 1
ATOM 715 C CA . THR A 1 89 ? -8.824 -8.211 14.629 1.00 66.69 89 THR A CA 1
ATOM 716 C C . THR A 1 89 ? -8.512 -9.234 15.718 1.00 66.69 89 THR A C 1
ATOM 718 O O . THR A 1 89 ? -9.391 -10.013 16.073 1.00 66.69 89 THR A O 1
ATOM 721 N N . LEU A 1 90 ? -7.298 -9.208 16.279 1.00 64.25 90 LEU A N 1
ATOM 722 C CA . LEU A 1 90 ? -6.902 -10.056 17.407 1.00 64.25 90 LEU A CA 1
ATOM 723 C C . LEU A 1 90 ? -7.284 -9.473 18.776 1.00 64.25 90 LEU A C 1
ATOM 725 O O . LEU A 1 90 ? -7.581 -10.230 19.694 1.00 64.25 90 LEU A O 1
ATOM 729 N N . ASP A 1 91 ? -7.309 -8.148 18.900 1.00 50.47 91 ASP A N 1
ATOM 730 C CA . ASP A 1 91 ? -7.586 -7.416 20.131 1.00 50.47 91 ASP A CA 1
ATOM 731 C C . ASP A 1 91 ? -8.801 -6.497 19.957 1.00 50.47 91 ASP A C 1
ATOM 733 O O . ASP A 1 91 ? -8.783 -5.521 19.201 1.00 50.47 91 ASP A O 1
ATOM 737 N N . MET A 1 92 ? -9.837 -6.741 20.756 1.00 49.09 92 MET A N 1
ATOM 738 C CA . MET A 1 92 ? -10.879 -5.763 21.067 1.00 49.09 92 MET A CA 1
ATOM 739 C C . MET A 1 92 ? -11.236 -5.889 22.561 1.00 49.09 92 MET A C 1
ATOM 741 O O . MET A 1 92 ? -11.473 -7.015 22.998 1.00 49.09 92 MET A O 1
ATOM 745 N N . PRO A 1 93 ? -11.361 -4.804 23.357 1.00 49.34 93 PRO A N 1
ATOM 746 C CA . PRO A 1 93 ? -10.726 -3.490 23.291 1.00 49.34 93 PRO A CA 1
ATOM 747 C C . PRO A 1 93 ? -9.687 -3.308 24.415 1.00 49.34 93 PRO A C 1
ATOM 749 O O . PRO A 1 93 ? -9.939 -3.562 25.591 1.00 49.34 93 PRO A O 1
ATOM 752 N N . SER A 1 94 ? -8.559 -2.685 24.101 1.00 39.28 94 SER A N 1
ATOM 753 C CA . SER A 1 94 ? -7.935 -1.778 25.065 1.00 39.28 94 SER A CA 1
ATOM 754 C C . SER A 1 94 ? -7.404 -0.577 24.315 1.00 39.28 94 SER A C 1
ATOM 756 O O . SER A 1 94 ? -6.348 -0.592 23.692 1.00 39.28 94 SER A O 1
ATOM 758 N N . VAL A 1 95 ? -8.253 0.446 24.332 1.00 58.56 95 VAL A N 1
ATOM 759 C CA . VAL A 1 95 ? -7.955 1.849 24.073 1.00 58.56 95 VAL A CA 1
ATOM 760 C C . VAL A 1 95 ? -6.501 2.191 24.405 1.00 58.56 95 VAL A C 1
ATOM 762 O O . VAL A 1 95 ? -6.049 1.928 25.518 1.00 58.56 95 VAL A O 1
ATOM 765 N N . LYS A 1 96 ? -5.810 2.819 23.445 1.00 43.94 96 LYS A N 1
ATOM 766 C CA . LYS A 1 96 ? -4.907 3.979 23.618 1.00 43.94 96 LYS A CA 1
ATOM 767 C C . LYS A 1 96 ? -4.270 4.337 22.264 1.00 43.94 96 LYS A C 1
ATOM 769 O O . LYS A 1 96 ? -3.864 3.442 21.537 1.00 43.94 96 LYS A O 1
ATOM 774 N N . THR A 1 97 ? -4.043 5.572 21.821 1.00 46.00 97 THR A N 1
ATOM 775 C CA . THR A 1 97 ? -4.443 6.941 22.189 1.00 46.00 97 THR A CA 1
ATOM 776 C C . THR A 1 97 ? -3.864 7.834 21.084 1.00 46.00 97 THR A C 1
ATOM 778 O O . THR A 1 97 ? -2.717 7.641 20.679 1.00 46.00 97 THR A O 1
ATOM 781 N N . ARG A 1 98 ? -4.589 8.868 20.641 1.00 42.41 98 ARG A N 1
ATOM 782 C CA . ARG A 1 98 ? -3.922 10.125 20.234 1.00 42.41 98 ARG A CA 1
ATOM 783 C C . ARG A 1 98 ? -4.616 11.400 20.733 1.00 42.41 98 ARG A C 1
ATOM 785 O O . ARG A 1 98 ? -4.007 12.455 20.655 1.00 42.41 98 ARG A O 1
ATOM 792 N N . PHE A 1 99 ? -5.815 11.323 21.317 1.00 51.47 99 PHE A N 1
ATOM 793 C CA . PHE A 1 99 ? -6.544 12.510 21.796 1.00 51.47 99 PHE A CA 1
ATOM 794 C C . PHE A 1 99 ? -6.996 12.472 23.265 1.00 51.47 99 PHE A C 1
ATOM 796 O O . PHE A 1 99 ? -7.808 13.294 23.662 1.00 51.47 99 PHE A O 1
ATOM 803 N N . GLU A 1 100 ? -6.430 11.602 24.101 1.00 47.28 100 GLU A N 1
ATOM 804 C CA . GLU A 1 100 ? -6.642 11.650 25.556 1.00 47.28 100 GLU A CA 1
ATOM 805 C C . GLU A 1 100 ? -5.292 11.703 26.266 1.00 47.28 100 GLU A C 1
ATOM 807 O O . GLU A 1 100 ? -4.721 10.687 26.647 1.00 47.28 100 GLU A O 1
ATOM 812 N N . ASN A 1 101 ? -4.756 12.916 26.378 1.00 49.56 101 ASN A N 1
ATOM 813 C CA . ASN A 1 101 ? -3.676 13.254 27.308 1.00 49.56 101 ASN A CA 1
ATOM 814 C C . ASN A 1 101 ? -4.063 14.471 28.167 1.00 49.56 101 ASN A C 1
ATOM 816 O O . ASN A 1 101 ? -3.215 15.237 28.610 1.00 49.56 101 ASN A O 1
ATOM 820 N N . GLN A 1 102 ? -5.362 14.671 28.389 1.00 49.62 102 GLN A N 1
ATOM 821 C CA . GLN A 1 102 ? -5.860 15.701 29.288 1.00 49.62 102 GLN A CA 1
ATOM 822 C C . GLN A 1 102 ? -7.230 15.256 29.800 1.00 49.62 102 GLN A C 1
ATOM 824 O O . GLN A 1 102 ? -8.205 15.441 29.086 1.00 49.62 102 GLN A O 1
ATOM 829 N N . LEU A 1 103 ? -7.288 14.608 30.969 1.00 52.12 103 LEU A N 1
ATOM 830 C CA . LEU A 1 103 ? -8.358 14.722 31.976 1.00 52.12 103 LEU A CA 1
ATOM 831 C C . LEU A 1 103 ? -8.131 13.696 33.109 1.00 52.12 103 LEU A C 1
ATOM 833 O O . LEU A 1 103 ? -8.281 12.491 32.932 1.00 52.12 103 LEU A O 1
ATOM 837 N N . SER A 1 104 ? -7.800 14.255 34.278 1.00 43.66 104 SER A N 1
ATOM 838 C CA . SER A 1 104 ? -7.969 13.744 35.651 1.00 43.66 104 SER A CA 1
ATOM 839 C C . SER A 1 104 ? -7.155 12.532 36.137 1.00 43.66 104 SER A C 1
ATOM 841 O O . SER A 1 104 ? -7.649 11.410 36.176 1.00 43.66 104 SER A O 1
ATOM 843 N N . GLU A 1 105 ? -5.971 12.818 36.691 1.00 52.62 105 GLU A N 1
ATOM 844 C CA . GLU A 1 105 ? -5.329 12.051 37.775 1.00 52.62 105 GLU A CA 1
ATOM 845 C C . GLU A 1 105 ? -5.874 12.472 39.160 1.00 52.62 105 GLU A C 1
ATOM 847 O O . GLU A 1 105 ? -5.113 12.797 40.061 1.00 52.62 105 GLU A O 1
ATOM 852 N N . ASP A 1 106 ? -7.194 12.473 39.357 1.00 43.91 106 ASP A N 1
ATOM 853 C CA . ASP A 1 106 ? -7.793 12.754 40.673 1.00 43.91 106 ASP A CA 1
ATOM 854 C C . ASP A 1 106 ? -8.928 11.769 40.970 1.00 43.91 106 ASP A C 1
ATOM 856 O O . ASP A 1 106 ? -10.097 12.031 40.679 1.00 43.91 106 ASP A O 1
ATOM 860 N N . ARG A 1 107 ? -8.559 10.608 41.530 1.00 45.59 107 ARG A N 1
ATOM 861 C CA . ARG A 1 107 ? -9.297 9.902 42.600 1.00 45.59 107 ARG A CA 1
ATOM 862 C C . ARG A 1 107 ? -8.572 8.617 43.023 1.00 45.59 107 ARG A C 1
ATOM 864 O O . ARG A 1 107 ? -9.030 7.499 42.822 1.00 45.59 107 ARG A O 1
ATOM 871 N N . GLN A 1 108 ? -7.412 8.787 43.652 1.00 50.41 108 GLN A N 1
ATOM 872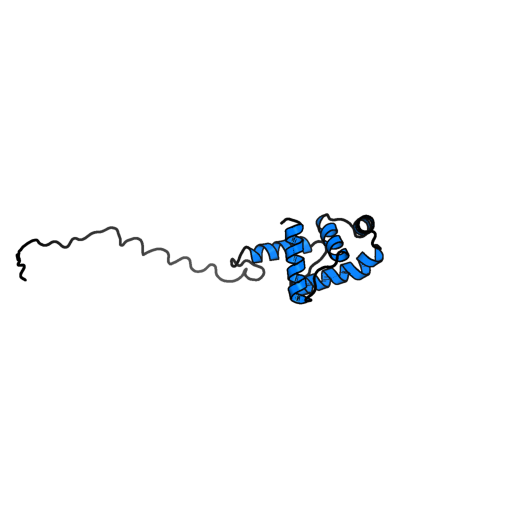 C CA . GLN A 1 108 ? -6.888 7.795 44.592 1.00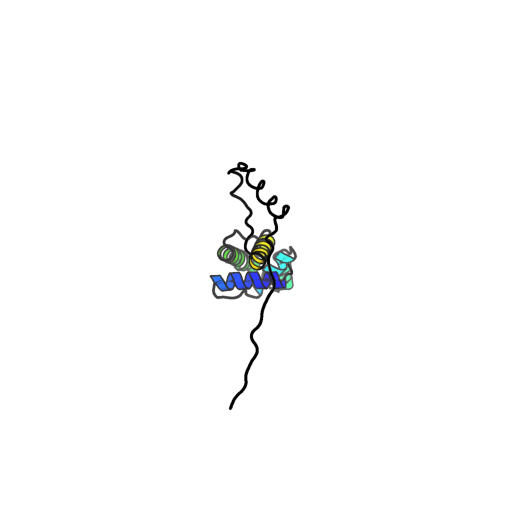 50.41 108 GLN A CA 1
ATOM 873 C C . GLN A 1 108 ? -7.682 7.918 45.898 1.00 50.41 108 GLN A C 1
ATOM 875 O O . GLN A 1 108 ? -7.343 8.758 46.725 1.00 50.41 108 GLN A O 1
ATOM 880 N N . SER A 1 109 ? -8.778 7.179 46.074 1.00 51.19 109 SER A N 1
ATOM 881 C CA . SER A 1 109 ? -9.414 6.971 47.394 1.00 51.19 109 SER A CA 1
ATOM 882 C C . SER A 1 109 ? -10.670 6.111 47.267 1.00 51.19 109 SER A C 1
ATOM 884 O O . SER A 1 109 ? -11.759 6.656 47.267 1.00 51.19 109 SER A O 1
ATOM 886 N N . GLU A 1 110 ? -10.533 4.784 47.144 1.00 49.06 110 GLU A N 1
ATOM 887 C CA . GLU A 1 110 ? -11.636 3.833 47.433 1.00 49.06 110 GLU A CA 1
ATOM 888 C C . GLU A 1 110 ? -11.169 2.359 47.470 1.00 49.06 110 GLU A C 1
ATOM 890 O O . GLU A 1 110 ? -11.897 1.443 47.111 1.00 49.06 110 GLU A O 1
ATOM 895 N N . GLN A 1 111 ? -9.925 2.097 47.895 1.00 48.50 111 GLN A N 1
ATOM 896 C CA . GLN A 1 111 ? -9.386 0.728 48.033 1.00 48.50 111 GLN A CA 1
ATOM 897 C C . GLN A 1 111 ? -8.937 0.390 49.462 1.00 48.50 111 GLN A C 1
ATOM 899 O O . GLN A 1 111 ? -8.115 -0.494 49.687 1.00 48.50 111 GLN A O 1
ATOM 904 N N . SER A 1 112 ? -9.501 1.095 50.438 1.00 45.69 112 SER A N 1
ATOM 905 C CA . SER A 1 112 ? -9.350 0.812 51.862 1.00 45.69 112 SER A CA 1
ATOM 906 C C . SER A 1 112 ? -10.759 0.682 52.438 1.00 45.69 112 SER A C 1
ATOM 908 O O . SER A 1 112 ? -11.596 1.513 52.108 1.00 45.69 112 SER A O 1
ATOM 910 N N . LEU A 1 113 ? -11.000 -0.322 53.283 1.00 50.50 113 LEU A N 1
ATOM 911 C CA . LEU A 1 113 ? -12.296 -0.766 53.836 1.00 50.50 113 LEU A CA 1
ATOM 912 C C . LEU A 1 113 ? -13.121 -1.726 52.962 1.00 50.50 113 LEU A C 1
ATOM 914 O O . LEU A 1 113 ? -14.208 -1.386 52.527 1.00 50.50 113 LEU A O 1
ATOM 918 N N . GLU A 1 114 ? -12.651 -2.966 52.806 1.00 48.72 114 GLU A N 1
ATOM 919 C CA . GLU A 1 114 ? -13.570 -4.125 52.690 1.00 48.72 114 GLU A CA 1
ATOM 920 C C . GLU A 1 114 ? -12.908 -5.476 53.039 1.00 48.72 114 GLU A C 1
ATOM 922 O O . GLU A 1 114 ? -13.596 -6.454 53.310 1.00 48.72 114 GLU A O 1
ATOM 927 N N . ASN A 1 115 ? -11.576 -5.533 53.179 1.00 47.47 115 ASN A N 1
ATOM 928 C CA . ASN A 1 115 ? -10.859 -6.756 53.577 1.00 47.47 115 ASN A CA 1
ATOM 929 C C . ASN A 1 115 ? -10.706 -6.966 55.102 1.00 47.47 115 ASN A C 1
ATOM 931 O O . ASN A 1 115 ? -9.870 -7.758 55.526 1.00 47.47 115 ASN A O 1
ATOM 935 N N . GLU A 1 116 ? -11.522 -6.313 55.935 1.00 48.81 116 GLU A N 1
ATOM 936 C CA . GLU A 1 116 ? -11.460 -6.427 57.407 1.00 48.81 116 GLU A CA 1
ATOM 937 C C . GLU A 1 116 ? -12.771 -6.967 58.016 1.00 48.81 116 GLU A C 1
ATOM 939 O O . GLU A 1 116 ? -13.217 -6.515 59.063 1.00 48.81 116 GLU A O 1
ATOM 944 N N . VAL A 1 117 ? -13.442 -7.920 57.351 1.00 51.28 117 VAL A N 1
ATOM 945 C CA . VAL A 1 117 ? -14.682 -8.537 57.889 1.00 51.28 117 VAL A CA 1
ATOM 946 C C . VAL A 1 117 ? -14.641 -10.070 57.961 1.00 51.28 117 VAL A C 1
ATOM 948 O O . VAL A 1 117 ? -15.478 -10.675 58.625 1.00 51.28 117 VAL A O 1
ATOM 951 N N . GLN A 1 118 ? -13.635 -10.750 57.404 1.00 48.97 118 GLN A N 1
ATOM 952 C CA . GLN A 1 118 ? -13.561 -12.221 57.512 1.00 48.97 118 GLN A CA 1
ATOM 953 C C . GLN A 1 118 ? -12.720 -12.745 58.682 1.00 48.97 118 GLN A C 1
ATOM 955 O O . GLN A 1 118 ? -12.549 -13.954 58.827 1.00 48.97 118 GLN A O 1
ATOM 960 N N . GLN A 1 119 ? -12.244 -11.862 59.560 1.00 57.38 119 GLN A N 1
ATOM 961 C CA . GLN A 1 119 ? -11.337 -12.233 60.642 1.00 57.38 119 GLN A CA 1
ATOM 962 C C . GLN A 1 119 ? -11.862 -11.767 62.004 1.00 57.38 119 GLN A C 1
ATOM 964 O O . GLN A 1 119 ? -11.255 -10.916 62.635 1.00 57.38 119 GLN A O 1
ATOM 969 N N . ASN A 1 120 ? -13.031 -12.285 62.409 1.00 50.88 120 ASN A N 1
ATOM 970 C CA . ASN A 1 120 ? -13.505 -12.455 63.802 1.00 50.88 120 ASN A CA 1
ATOM 971 C C . ASN A 1 120 ? -15.005 -12.831 63.783 1.00 50.88 120 ASN A C 1
ATOM 973 O O . ASN A 1 120 ? -15.874 -11.972 63.731 1.00 50.88 120 ASN A O 1
ATOM 977 N N . GLN A 1 121 ? -15.361 -14.105 63.593 1.00 51.19 121 GLN A N 1
ATOM 978 C CA . GLN A 1 121 ? -15.693 -15.046 64.677 1.00 51.19 121 GLN A CA 1
ATOM 979 C C . GLN A 1 121 ? -16.795 -14.529 65.618 1.00 51.19 121 GLN A C 1
ATOM 981 O O . GLN A 1 121 ? -16.508 -13.693 66.455 1.00 51.19 121 GLN A O 1
ATOM 986 N N . PHE A 1 122 ? -18.005 -15.106 65.578 1.00 43.38 122 PHE A N 1
ATOM 987 C CA . PHE A 1 122 ? -18.714 -15.465 66.814 1.00 43.38 122 PHE A CA 1
ATOM 988 C C . PHE A 1 122 ? -19.762 -16.562 66.578 1.00 43.38 122 PHE A C 1
ATOM 990 O O . PHE A 1 122 ? -20.555 -16.531 65.642 1.00 43.38 122 PHE A O 1
ATOM 997 N N . ALA A 1 123 ? -19.685 -17.567 67.442 1.00 49.31 123 ALA A N 1
ATOM 998 C CA . ALA A 1 123 ? -20.448 -18.801 67.449 1.00 49.31 123 ALA A CA 1
ATOM 999 C C . ALA A 1 123 ? -21.939 -18.600 67.761 1.00 49.31 123 ALA A C 1
ATOM 1001 O O . ALA A 1 123 ? -22.298 -17.743 68.566 1.00 49.31 123 ALA A O 1
ATOM 1002 N N . ILE A 1 124 ? -22.785 -19.496 67.242 1.00 50.69 124 ILE A N 1
ATOM 1003 C CA . ILE A 1 124 ? -24.089 -19.796 67.843 1.00 50.69 124 ILE A CA 1
ATOM 1004 C C . ILE A 1 124 ? -24.174 -21.318 68.052 1.00 50.69 124 ILE A C 1
ATOM 1006 O O . ILE A 1 124 ? -24.041 -22.064 67.081 1.00 50.69 124 ILE A O 1
ATOM 1010 N N . PRO A 1 125 ? -24.341 -21.803 69.296 1.00 50.44 125 PRO A N 1
ATOM 1011 C CA . PRO A 1 125 ? -24.492 -23.221 69.598 1.00 50.44 125 PRO A CA 1
ATOM 1012 C C . PRO A 1 125 ? -25.969 -23.646 69.648 1.00 50.44 125 PRO A C 1
ATOM 1014 O O . PRO A 1 125 ? -26.847 -22.791 69.768 1.00 50.44 125 PRO A O 1
ATOM 1017 N N . ARG A 1 126 ? -26.162 -24.976 69.754 1.00 40.22 126 ARG A N 1
ATOM 1018 C CA . ARG A 1 126 ? -27.334 -25.749 70.249 1.00 40.22 126 ARG A CA 1
ATOM 1019 C C . ARG A 1 126 ? -28.177 -26.421 69.158 1.00 40.22 126 ARG A C 1
ATOM 1021 O O . ARG A 1 126 ? -28.436 -25.811 68.136 1.00 40.22 126 ARG A O 1
ATOM 1028 N N . THR A 1 127 ? -28.687 -27.643 69.305 1.00 47.62 127 THR A N 1
ATOM 1029 C CA . THR A 1 127 ? -28.516 -28.770 70.253 1.00 47.62 127 THR A CA 1
ATOM 1030 C C . THR A 1 127 ? -29.190 -29.980 69.597 1.00 47.62 127 THR A C 1
ATOM 1032 O O . THR A 1 127 ? -30.100 -29.811 68.789 1.00 47.62 127 THR A O 1
ATOM 1035 N N . ASP A 1 128 ? -28.738 -31.168 69.981 1.00 40.78 128 ASP A N 1
ATOM 1036 C CA . ASP A 1 128 ? -29.271 -32.493 69.649 1.00 40.78 128 ASP A CA 1
ATOM 1037 C C . ASP A 1 128 ? -30.715 -32.736 70.164 1.00 40.78 128 ASP A C 1
ATOM 1039 O O . ASP A 1 128 ? -31.222 -31.960 70.978 1.00 40.78 128 ASP A O 1
ATOM 1043 N N . CYS A 1 129 ? -31.275 -33.879 69.740 1.00 44.09 129 CYS A N 1
ATOM 1044 C CA . CYS A 1 129 ? -32.329 -34.701 70.352 1.00 44.09 129 CYS A CA 1
ATOM 1045 C C . CYS A 1 129 ? -33.712 -34.814 69.668 1.00 44.09 129 CYS A C 1
ATOM 1047 O O . CYS A 1 129 ? -34.566 -33.934 69.749 1.00 44.09 129 CYS A O 1
ATOM 1049 N N . GLN A 1 130 ? -33.939 -36.053 69.197 1.00 46.03 130 GLN A N 1
ATOM 1050 C CA . GLN A 1 130 ? -35.090 -36.941 69.456 1.00 46.03 130 GLN A CA 1
ATOM 1051 C C . GLN A 1 130 ? -36.095 -37.236 68.316 1.00 46.03 130 GLN A C 1
ATOM 1053 O O . GLN A 1 130 ? -37.028 -36.489 68.050 1.00 46.03 130 GLN A O 1
ATOM 1058 N N . ASP A 1 131 ? -35.911 -38.435 67.746 1.00 46.91 131 ASP A N 1
ATOM 1059 C CA . ASP A 1 131 ? -36.885 -39.542 67.706 1.00 46.91 131 ASP A CA 1
ATOM 1060 C C . ASP A 1 131 ? -38.270 -39.304 67.071 1.00 46.91 131 ASP A C 1
ATOM 1062 O O . ASP A 1 131 ? -39.176 -38.732 67.679 1.00 46.91 131 ASP A O 1
ATOM 1066 N N . ARG A 1 132 ? -38.490 -39.931 65.906 1.00 49.12 132 ARG A N 1
ATOM 1067 C CA . ARG A 1 132 ? -39.642 -40.834 65.778 1.00 49.12 132 ARG A CA 1
ATOM 1068 C C . ARG A 1 132 ? -39.464 -41.879 64.685 1.00 49.12 132 ARG A C 1
ATOM 1070 O O . ARG A 1 132 ? -39.347 -41.581 63.500 1.00 49.12 132 ARG A O 1
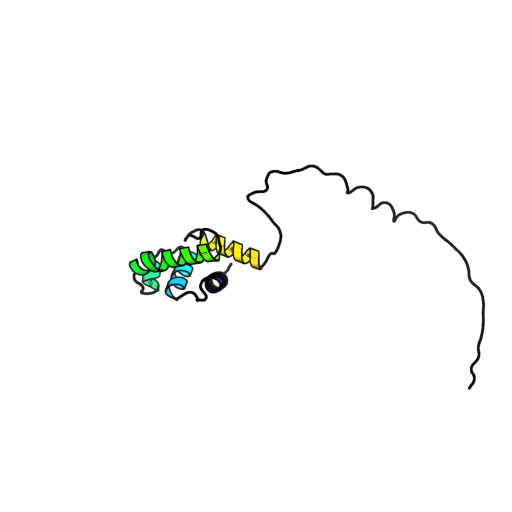ATOM 1077 N N . SER A 1 133 ? -39.480 -43.118 65.146 1.00 50.53 133 SER A N 1
ATOM 1078 C CA . SER A 1 133 ? -39.593 -44.358 64.385 1.00 50.53 133 SER A CA 1
ATOM 1079 C C . SER A 1 133 ? -40.915 -44.455 63.591 1.00 50.53 133 SER A C 1
ATOM 1081 O O . SER A 1 133 ? -41.940 -44.068 64.143 1.00 50.53 133 SER A O 1
ATOM 1083 N N . LEU A 1 134 ? -40.833 -44.986 62.349 1.00 43.31 134 LEU A N 1
ATOM 1084 C CA . LEU A 1 134 ? -41.657 -46.005 61.618 1.00 43.31 134 LEU A CA 1
ATOM 1085 C C . LEU A 1 134 ? -43.216 -46.021 61.757 1.00 43.31 134 LEU A C 1
ATOM 1087 O O . LEU A 1 134 ? -43.717 -45.562 62.775 1.00 43.31 134 LEU A O 1
ATOM 1091 N N . PRO A 1 135 ? -44.024 -46.607 60.822 1.00 56.50 135 PRO A N 1
ATOM 1092 C CA . PRO A 1 135 ? -43.712 -47.807 60.024 1.00 56.50 135 PRO A CA 1
ATOM 1093 C C . PRO A 1 135 ? -44.259 -47.900 58.574 1.00 56.50 135 PRO A C 1
ATOM 1095 O O . PRO A 1 135 ? -45.039 -47.087 58.090 1.00 56.50 135 PRO A O 1
ATOM 1098 N N . THR A 1 136 ? -43.807 -48.971 57.921 1.00 51.34 136 THR A N 1
ATOM 1099 C CA . THR A 1 136 ? -44.315 -49.675 56.731 1.00 51.34 136 THR A CA 1
ATOM 1100 C C . THR A 1 136 ? -45.730 -50.244 56.923 1.00 51.34 136 THR A C 1
ATOM 1102 O O . THR A 1 136 ? -45.974 -50.809 57.983 1.00 51.34 136 THR A O 1
ATOM 1105 N N . VAL A 1 137 ? -46.586 -50.156 55.892 1.00 51.22 137 VAL A N 1
ATOM 1106 C CA . VAL A 1 137 ? -47.713 -51.037 55.447 1.00 51.22 137 VAL A CA 1
ATOM 1107 C C . VAL A 1 137 ? -48.359 -50.316 54.237 1.00 51.22 137 VAL A C 1
ATOM 1109 O O . VAL A 1 137 ? -48.447 -49.091 54.281 1.00 51.22 137 VAL A O 1
ATOM 1112 N N . ASP A 1 138 ? -48.766 -50.883 53.100 1.00 47.66 138 ASP A N 1
ATOM 1113 C CA . ASP A 1 138 ? -49.019 -52.241 52.586 1.00 47.66 138 ASP A CA 1
ATOM 1114 C C . ASP A 1 138 ? -48.565 -52.278 51.106 1.00 47.66 138 ASP A C 1
ATOM 1116 O O . ASP A 1 138 ? -48.764 -51.245 50.415 1.00 47.66 138 ASP A O 1
#

pLDDT: mean 72.95, std 18.66, range [39.28, 92.12]

Sequence (138 aa):
MNFEQGLEVADEAVFTKAGTRLNHAEIAILQGSWQNKTYEEIAKETSYSVTYLKQTVGPKLWKLLTEALGEKVTKTNFQLALERRWRSTLDMPSVKTRFENQLSEDRQSEQSLENEVQQNQFAIPRTDCQDRSLPTVD

Radius of gyration: 32.65 Å; chains: 1; bounding box: 61×68×88 Å

Foldseek 3Di:
DDLVLLQVLLQVLLCVPVVDGDDPLLSLLSVCLVVVHDLVVSCVVVVHDSCCSVPPNQVVSQVSSCVSLVHRDDSVCSVVSSVVSVCVVVDPDDDDDDPPPDDDPDDPDDPPPDPPPPPDDDDDDDDDDDDDDDDDDD